Protein AF-A0A7C7JA64-F1 (afdb_monomer_lite)

Secondary structure (DSSP, 8-state):
-------S--S---SS--------TTS-SEEEEEEEE-SS-EEEEEEEE--

Radius of gyration: 12.43 Å; chains: 1; bounding box: 28×17×33 Å

pLDDT: mean 80.04, std 7.72, range [48.09, 89.81]

Foldseek 3Di:
DDDDPDDQDDDDDDPDDDDGDDDCPVPDFAKDKDWDDDPVDIDIDIDTDDD

Sequence (51 aa):
MGQEVNILLNQTMNAGSHAIKWNAANISSGIYFYRLETPEKQITKKLVVLK

Structure (mmCIF, N/CA/C/O backbone):
data_AF-A0A7C7JA64-F1
#
_entry.id   AF-A0A7C7JA64-F1
#
loop_
_atom_site.group_PDB
_atom_site.id
_atom_site.type_symbol
_atom_site.label_atom_id
_atom_site.label_alt_id
_atom_site.label_comp_id
_atom_site.label_asym_id
_atom_site.label_entity_id
_atom_site.label_seq_id
_atom_site.pdbx_PDB_ins_code
_atom_site.Cartn_x
_atom_site.Cartn_y
_atom_site.Cartn_z
_atom_site.occupancy
_atom_site.B_iso_or_equiv
_atom_site.auth_seq_id
_atom_site.auth_comp_id
_atom_site.auth_asym_id
_atom_site.auth_atom_id
_atom_site.pdbx_PDB_model_num
ATOM 1 N N . MET A 1 1 ? -9.123 4.294 -15.449 1.00 48.09 1 MET A N 1
ATOM 2 C CA . MET A 1 1 ? -9.502 2.970 -14.912 1.00 48.09 1 MET A CA 1
ATOM 3 C C . MET A 1 1 ? -8.300 2.460 -14.128 1.00 48.09 1 MET A C 1
ATOM 5 O O . MET A 1 1 ? -7.239 2.348 -14.724 1.00 48.09 1 MET A O 1
ATOM 9 N N . GLY A 1 2 ? -8.400 2.312 -12.805 1.00 62.31 2 GLY A N 1
ATOM 10 C CA . GLY A 1 2 ? -7.300 1.798 -11.977 1.00 62.31 2 GLY A CA 1
ATOM 11 C C . GLY A 1 2 ? -7.440 0.288 -11.814 1.00 62.31 2 GLY A C 1
ATOM 12 O O . GLY A 1 2 ? -8.547 -0.177 -11.564 1.00 62.31 2 GLY A O 1
ATOM 13 N N . GLN A 1 3 ? -6.355 -0.464 -11.987 1.00 69.50 3 GLN A N 1
ATOM 14 C CA . GLN A 1 3 ? -6.348 -1.910 -11.761 1.00 69.50 3 GLN A CA 1
ATOM 15 C C . GLN A 1 3 ? -5.926 -2.191 -10.316 1.00 69.50 3 GLN A C 1
ATOM 17 O O . GLN A 1 3 ? -4.932 -1.634 -9.846 1.00 69.50 3 GLN A O 1
ATOM 22 N N . GLU A 1 4 ? -6.666 -3.045 -9.612 1.00 67.88 4 GLU A N 1
ATOM 23 C CA . GLU A 1 4 ? -6.222 -3.570 -8.322 1.00 67.88 4 GLU A CA 1
ATOM 24 C C . GLU A 1 4 ? -5.016 -4.486 -8.564 1.00 67.88 4 GLU A C 1
ATOM 26 O O . GLU A 1 4 ? -5.120 -5.508 -9.237 1.00 67.88 4 GLU A O 1
ATOM 31 N N . VAL A 1 5 ? -3.839 -4.060 -8.101 1.00 70.31 5 VAL A N 1
ATOM 32 C CA . VAL A 1 5 ? -2.575 -4.754 -8.392 1.00 70.31 5 VAL A CA 1
ATOM 33 C C . VAL A 1 5 ? -2.326 -5.886 -7.397 1.00 70.31 5 VAL A C 1
ATOM 35 O O . VAL A 1 5 ? -1.775 -6.917 -7.776 1.00 70.31 5 VAL A O 1
ATOM 38 N N . ASN A 1 6 ? -2.682 -5.695 -6.120 1.00 69.19 6 ASN A N 1
ATOM 39 C CA . ASN A 1 6 ? -2.466 -6.688 -5.069 1.00 69.19 6 ASN A CA 1
ATOM 40 C C . ASN A 1 6 ? -3.224 -6.333 -3.775 1.00 69.19 6 ASN A C 1
ATOM 42 O O . ASN A 1 6 ? -3.259 -5.163 -3.388 1.00 69.19 6 ASN A O 1
ATOM 46 N N . ILE A 1 7 ? -3.735 -7.342 -3.067 1.00 73.00 7 ILE A N 1
ATOM 47 C CA . ILE A 1 7 ? -4.253 -7.212 -1.701 1.00 73.00 7 ILE A CA 1
ATOM 48 C C . ILE A 1 7 ? -3.148 -7.670 -0.744 1.00 73.00 7 ILE A C 1
ATOM 50 O O . ILE A 1 7 ? -2.904 -8.863 -0.586 1.00 73.00 7 ILE A O 1
ATOM 54 N N . LEU A 1 8 ? -2.462 -6.721 -0.099 1.00 72.44 8 LEU A N 1
ATOM 55 C CA . LEU A 1 8 ? -1.352 -7.043 0.809 1.00 72.44 8 LEU A CA 1
ATOM 56 C C . LEU A 1 8 ? -1.808 -7.718 2.106 1.00 72.44 8 LEU A C 1
ATOM 58 O O . LEU A 1 8 ? -1.073 -8.514 2.686 1.00 72.44 8 LEU A O 1
ATOM 62 N N . LEU A 1 9 ? -2.985 -7.338 2.598 1.00 73.94 9 LEU A N 1
ATOM 63 C CA . LEU A 1 9 ? -3.538 -7.829 3.847 1.00 73.94 9 LEU A CA 1
ATOM 64 C C . LEU A 1 9 ? -5.059 -7.696 3.804 1.00 73.94 9 LEU A C 1
ATOM 66 O O . LEU A 1 9 ? -5.569 -6.598 3.608 1.00 73.94 9 LEU A O 1
ATOM 70 N N . ASN A 1 10 ? -5.765 -8.804 4.014 1.00 75.56 10 ASN A N 1
ATOM 71 C CA . ASN A 1 10 ? -7.226 -8.842 4.064 1.00 75.56 10 ASN A CA 1
ATOM 72 C C . ASN A 1 10 ? -7.716 -9.353 5.426 1.00 75.56 10 ASN A C 1
ATOM 74 O O . ASN A 1 10 ? -8.426 -10.351 5.505 1.00 75.56 10 ASN A O 1
ATOM 78 N N . GLN A 1 11 ? -7.245 -8.741 6.514 1.00 73.62 11 GLN A N 1
ATOM 79 C CA . GLN A 1 11 ? -7.664 -9.115 7.866 1.00 73.62 11 GLN A CA 1
ATOM 80 C C . GLN A 1 11 ? -7.827 -7.890 8.761 1.00 73.62 11 GLN A C 1
ATOM 82 O O . GLN A 1 11 ? -7.105 -6.900 8.623 1.00 73.62 11 GLN A O 1
ATOM 87 N N . THR A 1 12 ? -8.763 -7.981 9.702 1.00 73.62 12 THR A N 1
ATOM 88 C CA . THR A 1 12 ? -8.967 -6.971 10.739 1.00 73.62 12 THR A CA 1
ATOM 89 C C . THR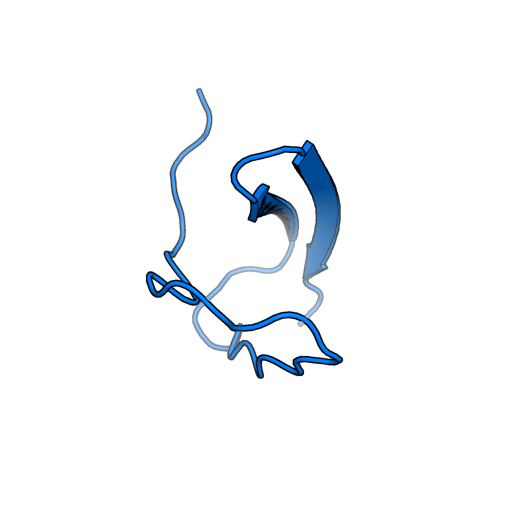 A 1 12 ? -7.824 -7.043 11.744 1.00 73.62 12 THR A C 1
ATOM 91 O O . THR A 1 12 ? -7.550 -8.099 12.310 1.00 73.62 12 THR A O 1
ATOM 94 N N . MET A 1 13 ? -7.152 -5.917 11.970 1.00 77.75 13 MET A N 1
ATOM 95 C CA . MET A 1 13 ? -6.089 -5.808 12.965 1.00 77.75 13 MET A CA 1
ATOM 96 C C . MET A 1 13 ? -6.589 -5.033 14.184 1.00 77.75 13 MET A C 1
ATOM 98 O O . MET A 1 13 ? -7.279 -4.025 14.039 1.00 77.75 13 MET A O 1
ATOM 102 N N . ASN A 1 14 ? -6.220 -5.488 15.383 1.00 79.88 14 ASN A N 1
ATOM 103 C CA . ASN A 1 14 ? -6.52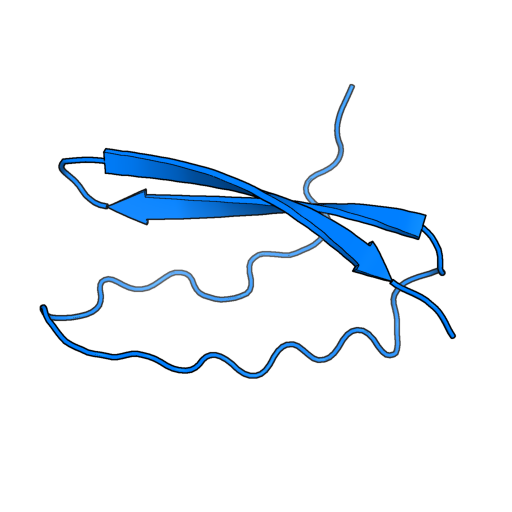6 -4.776 16.627 1.00 79.88 14 ASN A CA 1
ATOM 104 C C . ASN A 1 14 ? -5.825 -3.412 16.666 1.00 79.88 14 ASN A C 1
ATOM 106 O O . ASN A 1 14 ? -4.812 -3.213 15.998 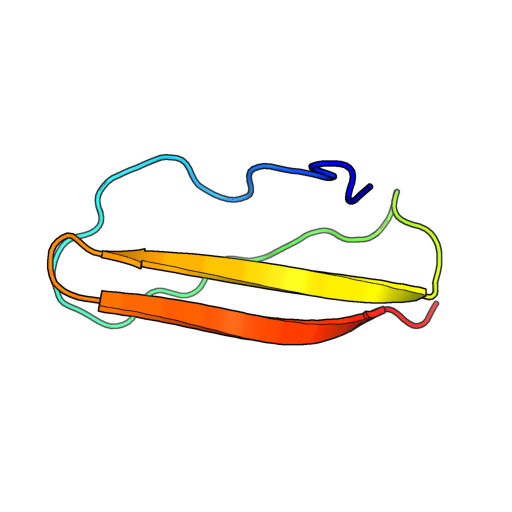1.00 79.88 14 ASN A O 1
ATOM 110 N N . ALA A 1 15 ? -6.321 -2.475 17.474 1.00 77.94 15 ALA A N 1
ATOM 111 C CA . ALA A 1 15 ? -5.674 -1.176 17.641 1.00 77.94 15 ALA A CA 1
ATOM 112 C C . ALA A 1 15 ? -4.209 -1.339 18.098 1.00 77.94 15 ALA A C 1
ATOM 114 O O . ALA A 1 15 ? -3.922 -2.074 19.042 1.00 77.94 15 ALA A O 1
ATOM 115 N N . GLY A 1 16 ? -3.280 -0.670 17.411 1.00 82.00 16 GLY A N 1
ATOM 116 C CA . GLY A 1 16 ? -1.847 -0.776 17.678 1.00 82.00 16 GLY A CA 1
ATOM 117 C C . GLY A 1 16 ? -0.985 -0.439 16.462 1.00 82.00 16 GLY A C 1
ATOM 118 O O . GLY A 1 16 ? -1.490 -0.068 15.401 1.00 82.00 16 GLY A O 1
ATOM 119 N N . SER A 1 17 ? 0.330 -0.566 16.629 1.00 79.81 17 SER A N 1
ATOM 120 C CA . SER A 1 17 ? 1.305 -0.368 15.554 1.00 79.81 17 SER A CA 1
ATOM 121 C C . SER A 1 17 ? 1.512 -1.664 14.779 1.00 79.81 17 SER A C 1
ATOM 123 O O . SER A 1 17 ? 1.969 -2.654 15.347 1.00 79.81 17 SER A O 1
ATOM 125 N N . HIS A 1 18 ? 1.240 -1.636 13.474 1.00 82.06 18 HIS A N 1
ATOM 126 C CA . HIS A 1 18 ? 1.393 -2.789 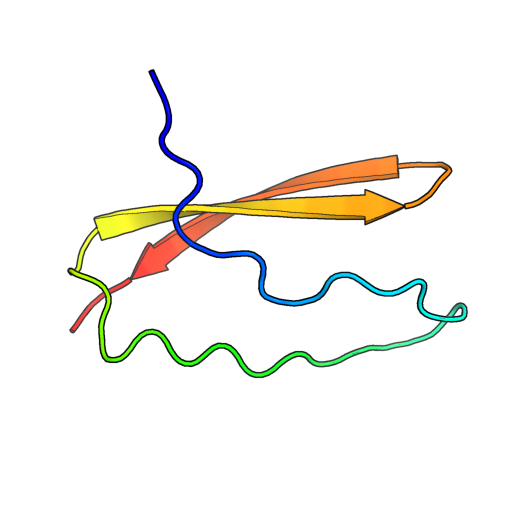12.586 1.00 82.06 18 HIS A CA 1
ATOM 127 C C . HIS A 1 18 ? 2.372 -2.482 11.464 1.00 82.06 18 HIS A C 1
ATOM 129 O O . HIS A 1 18 ? 2.274 -1.445 10.808 1.00 82.06 18 HIS A O 1
ATOM 135 N N . ALA A 1 19 ? 3.309 -3.397 11.232 1.00 78.94 19 ALA A N 1
ATOM 136 C CA . ALA A 1 19 ? 4.268 -3.309 10.142 1.00 78.94 19 ALA A CA 1
ATOM 137 C C . ALA A 1 19 ? 4.011 -4.447 9.153 1.00 78.94 19 ALA A C 1
ATOM 139 O O . ALA A 1 19 ? 4.165 -5.619 9.488 1.00 78.94 19 ALA A O 1
ATOM 140 N N . ILE A 1 20 ? 3.628 -4.098 7.925 1.00 81.00 20 ILE A N 1
ATOM 141 C CA . ILE A 1 20 ? 3.415 -5.062 6.842 1.00 81.00 20 ILE A CA 1
ATOM 142 C C . ILE A 1 20 ? 4.596 -4.954 5.886 1.00 81.00 20 ILE A C 1
ATOM 144 O O . ILE A 1 20 ? 4.877 -3.885 5.343 1.00 81.00 20 ILE A O 1
ATOM 148 N N . LYS A 1 21 ? 5.290 -6.071 5.663 1.00 80.38 21 LYS A N 1
ATOM 149 C CA . LYS A 1 21 ? 6.362 -6.141 4.672 1.00 80.38 21 LYS A CA 1
ATOM 150 C C . LYS A 1 21 ? 5.758 -6.440 3.303 1.00 80.38 21 LYS A C 1
ATOM 152 O O . LYS A 1 21 ? 5.266 -7.537 3.065 1.00 80.38 21 LYS A O 1
ATOM 157 N N . TRP A 1 22 ? 5.822 -5.472 2.397 1.00 80.06 22 TRP A N 1
ATOM 158 C CA . TRP A 1 22 ? 5.420 -5.662 1.008 1.00 80.06 22 TRP A CA 1
ATOM 159 C C . TRP A 1 22 ? 6.606 -6.100 0.152 1.00 80.06 22 TRP A C 1
ATOM 161 O O . TRP A 1 22 ? 7.648 -5.445 0.159 1.00 80.06 22 TRP A O 1
ATOM 171 N N . ASN A 1 23 ? 6.450 -7.188 -0.603 1.00 79.12 23 ASN A N 1
ATOM 172 C CA . ASN A 1 23 ? 7.429 -7.591 -1.605 1.00 79.12 23 ASN A CA 1
ATOM 173 C C . ASN A 1 23 ? 7.003 -7.088 -2.994 1.00 79.12 23 ASN A C 1
ATOM 175 O O . ASN A 1 23 ? 6.116 -7.662 -3.622 1.00 79.12 23 ASN A O 1
ATOM 179 N N . ALA A 1 24 ? 7.658 -6.029 -3.471 1.00 78.12 24 ALA A N 1
ATOM 180 C CA . ALA A 1 24 ? 7.415 -5.433 -4.785 1.00 78.12 24 ALA A CA 1
ATOM 181 C C . ALA A 1 24 ? 8.287 -6.032 -5.912 1.00 78.12 24 ALA A C 1
ATOM 183 O O . ALA A 1 24 ? 8.336 -5.472 -7.002 1.00 78.12 24 ALA A O 1
ATOM 184 N N . ALA A 1 25 ? 8.980 -7.159 -5.689 1.00 80.38 25 ALA A N 1
ATOM 185 C CA . ALA A 1 25 ? 9.940 -7.711 -6.655 1.00 80.38 25 ALA A CA 1
ATOM 186 C C . ALA A 1 25 ? 9.336 -8.016 -8.039 1.00 80.38 25 ALA A C 1
ATOM 188 O O . ALA A 1 25 ? 10.004 -7.838 -9.060 1.00 80.38 25 ALA A O 1
ATOM 189 N N . ASN A 1 26 ? 8.069 -8.443 -8.079 1.00 81.12 26 ASN A N 1
ATOM 190 C CA . ASN A 1 26 ? 7.371 -8.796 -9.318 1.00 81.12 26 ASN A CA 1
ATOM 191 C C . ASN A 1 26 ? 6.550 -7.638 -9.913 1.00 81.12 26 ASN A C 1
ATOM 193 O O . ASN A 1 26 ? 5.665 -7.864 -10.734 1.00 81.12 26 ASN A O 1
ATOM 197 N N . ILE A 1 27 ? 6.800 -6.407 -9.464 1.00 82.00 27 ILE A N 1
ATOM 198 C CA . ILE A 1 27 ? 6.034 -5.222 -9.844 1.00 82.00 27 ILE A CA 1
ATOM 199 C C . ILE A 1 27 ? 6.966 -4.251 -10.576 1.00 82.00 27 ILE A C 1
ATOM 201 O O . ILE A 1 27 ? 8.117 -4.047 -10.186 1.00 82.00 27 ILE A O 1
ATOM 205 N N . SER A 1 28 ? 6.493 -3.692 -11.689 1.00 84.94 28 SER A N 1
ATOM 206 C CA . SER A 1 28 ? 7.271 -2.746 -12.493 1.00 84.94 28 SER A CA 1
ATOM 207 C C . SER A 1 28 ? 7.475 -1.425 -11.754 1.00 84.94 28 SER A C 1
ATOM 209 O O . SER A 1 28 ? 6.606 -0.996 -10.993 1.00 84.94 28 SER A O 1
ATOM 211 N N . SER A 1 29 ? 8.589 -0.740 -12.014 1.00 87.06 29 SER A N 1
ATOM 212 C CA . SER A 1 29 ? 8.799 0.624 -11.519 1.00 87.06 29 SER A CA 1
ATOM 213 C C . SER A 1 29 ? 7.657 1.534 -11.973 1.00 87.06 29 SER A C 1
ATOM 215 O O . SER A 1 29 ? 7.220 1.464 -13.122 1.00 87.06 29 SER A O 1
ATOM 217 N N . GLY A 1 30 ? 7.149 2.376 -11.078 1.00 87.94 30 GLY A N 1
ATOM 218 C CA . GLY A 1 30 ? 5.983 3.201 -11.372 1.00 87.94 30 GLY A CA 1
ATOM 219 C C . GLY A 1 30 ? 5.342 3.825 -10.141 1.00 87.94 30 GLY A C 1
ATOM 220 O O . GLY A 1 30 ? 5.819 3.684 -9.013 1.00 87.94 30 GLY A O 1
ATOM 221 N N . ILE A 1 31 ? 4.243 4.537 -10.373 1.00 86.88 31 ILE A N 1
ATOM 222 C CA . ILE A 1 31 ? 3.441 5.155 -9.319 1.00 86.88 31 ILE A CA 1
ATOM 223 C C . ILE A 1 31 ? 2.337 4.183 -8.920 1.00 86.88 31 ILE A C 1
ATOM 225 O O . ILE A 1 31 ? 1.538 3.770 -9.756 1.00 86.88 31 ILE A O 1
ATOM 229 N N . TYR A 1 32 ? 2.267 3.880 -7.630 1.00 86.81 32 TYR A N 1
ATOM 230 C CA . TYR A 1 32 ? 1.248 3.018 -7.051 1.00 86.81 32 TYR A CA 1
ATOM 231 C C . TYR A 1 32 ? 0.496 3.764 -5.956 1.00 86.81 32 TYR A C 1
ATOM 233 O O . TYR A 1 32 ? 1.008 4.692 -5.324 1.00 86.81 32 TYR A O 1
ATOM 241 N N . PHE A 1 33 ? -0.737 3.341 -5.722 1.00 85.50 33 PHE A N 1
ATOM 242 C CA . PHE A 1 33 ? -1.557 3.837 -4.629 1.00 85.50 33 PHE A CA 1
ATOM 243 C C . PHE A 1 33 ? -1.865 2.676 -3.701 1.00 85.50 33 PHE A C 1
ATOM 245 O O . PHE A 1 33 ? -2.223 1.594 -4.161 1.00 85.50 33 PHE A O 1
ATOM 252 N N . TYR A 1 34 ? -1.734 2.914 -2.401 1.00 85.69 34 TYR A N 1
ATOM 253 C CA . TYR A 1 34 ? -2.210 1.990 -1.385 1.00 85.69 34 TYR A CA 1
ATOM 254 C C . TYR A 1 34 ? -3.325 2.650 -0.586 1.00 85.69 34 TYR A C 1
ATOM 256 O O . TYR A 1 34 ? -3.286 3.854 -0.309 1.00 85.69 34 TYR A O 1
ATOM 264 N N . ARG A 1 35 ? -4.322 1.843 -0.229 1.00 83.38 35 ARG A N 1
ATOM 265 C CA . ARG A 1 35 ? -5.463 2.247 0.584 1.00 83.38 35 ARG A CA 1
ATOM 266 C C . ARG A 1 35 ? -5.435 1.458 1.885 1.00 83.38 35 ARG A C 1
ATOM 268 O O . ARG A 1 35 ? -5.350 0.236 1.867 1.00 83.38 35 ARG A O 1
ATOM 275 N N . LEU A 1 36 ? -5.478 2.179 2.996 1.00 84.31 36 LEU A N 1
ATOM 276 C CA . LEU A 1 36 ? -5.708 1.636 4.325 1.00 84.31 36 LEU A CA 1
ATOM 277 C C . LEU A 1 36 ? -7.153 1.944 4.691 1.00 84.31 36 LEU A C 1
ATOM 279 O O . LEU A 1 36 ? -7.549 3.110 4.694 1.00 84.31 36 LEU A O 1
ATOM 283 N N . GLU A 1 37 ? -7.922 0.905 4.974 1.00 82.88 37 GLU A N 1
ATOM 284 C CA . GLU A 1 37 ? -9.321 1.013 5.360 1.00 82.88 37 GLU A CA 1
ATOM 285 C C . GLU A 1 37 ? -9.485 0.493 6.785 1.00 82.88 37 GLU A C 1
ATOM 287 O O . GLU A 1 37 ? -9.072 -0.617 7.115 1.00 82.88 37 GLU A O 1
ATOM 292 N N . THR A 1 38 ? -10.056 1.333 7.638 1.00 82.25 38 THR A N 1
ATOM 293 C CA . THR A 1 38 ? -10.568 0.969 8.955 1.00 82.25 38 THR A CA 1
ATOM 294 C C . THR A 1 38 ? -12.066 1.280 8.983 1.00 82.25 38 THR A C 1
ATOM 296 O O . THR A 1 38 ? -12.536 2.048 8.138 1.00 82.25 38 THR A O 1
ATOM 299 N N . PRO A 1 39 ? -12.833 0.744 9.951 1.00 81.75 39 PRO A N 1
ATOM 300 C CA . PRO A 1 39 ? -14.268 1.022 10.044 1.00 81.75 39 PRO A CA 1
ATOM 301 C C . PRO A 1 39 ? -14.609 2.520 10.103 1.00 81.75 39 PRO A C 1
ATOM 303 O O . PRO A 1 39 ? -15.668 2.932 9.645 1.00 81.75 39 PRO A O 1
ATOM 306 N N . GLU A 1 40 ? -13.703 3.337 10.644 1.00 85.56 40 GLU A N 1
ATOM 307 C CA . GLU A 1 40 ? -13.918 4.771 10.866 1.00 85.56 40 GLU A CA 1
ATOM 308 C C . GLU A 1 40 ? -13.206 5.664 9.842 1.00 85.56 40 GLU A C 1
ATOM 310 O O . GLU A 1 40 ? -13.542 6.842 9.705 1.00 85.56 40 GLU A O 1
ATOM 315 N N . LYS A 1 41 ? -12.184 5.154 9.140 1.00 84.81 41 LYS A N 1
ATOM 316 C CA . LYS A 1 41 ? -11.335 5.988 8.287 1.00 84.81 41 LYS A CA 1
ATOM 317 C C . LYS A 1 41 ? -10.770 5.235 7.096 1.00 84.81 41 LYS A C 1
ATOM 319 O O . LYS A 1 41 ? -10.263 4.125 7.203 1.00 84.81 41 LYS A O 1
ATOM 324 N N . GLN A 1 42 ? -10.735 5.930 5.967 1.00 88.50 42 GLN A N 1
ATOM 325 C CA . GLN A 1 42 ? -9.987 5.511 4.791 1.00 88.50 42 GLN A CA 1
ATOM 326 C C . GLN A 1 42 ? -8.824 6.469 4.543 1.00 88.50 42 GLN A C 1
ATOM 328 O O . GLN A 1 42 ? -8.992 7.689 4.521 1.00 88.50 42 GLN A O 1
ATOM 333 N N . ILE A 1 43 ? -7.626 5.919 4.364 1.00 87.12 43 ILE A N 1
ATOM 334 C CA . ILE A 1 43 ? -6.408 6.672 4.068 1.00 87.12 43 ILE A CA 1
ATOM 335 C C . ILE A 1 43 ? -5.819 6.119 2.781 1.00 87.12 43 ILE A C 1
ATOM 337 O O . ILE A 1 43 ? -5.369 4.978 2.734 1.00 87.12 43 ILE A O 1
ATOM 341 N N . THR A 1 44 ? -5.773 6.951 1.745 1.00 89.81 44 THR A N 1
ATOM 342 C CA . THR A 1 44 ? -5.079 6.616 0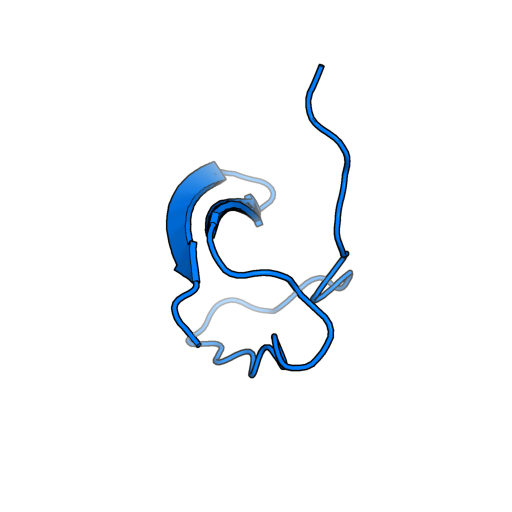.500 1.00 89.81 44 THR A CA 1
ATOM 343 C C . THR A 1 44 ? -3.775 7.388 0.429 1.00 89.81 44 THR A C 1
ATOM 345 O O . THR A 1 44 ? -3.746 8.597 0.665 1.00 89.81 44 THR A O 1
ATOM 348 N N . LYS A 1 45 ? -2.685 6.700 0.100 1.00 89.62 45 LYS A N 1
ATOM 349 C CA . LYS A 1 45 ? -1.368 7.314 -0.069 1.00 89.62 45 LYS A CA 1
ATOM 350 C C . LYS A 1 45 ? -0.717 6.838 -1.360 1.00 89.62 45 LYS A C 1
ATOM 352 O O . LYS A 1 45 ? -0.896 5.703 -1.798 1.00 89.62 45 LYS A O 1
ATOM 357 N N . LYS A 1 46 ? 0.040 7.749 -1.969 1.00 88.44 46 LYS A N 1
ATOM 358 C CA . LYS A 1 46 ? 0.834 7.497 -3.170 1.00 88.44 46 LYS A CA 1
ATOM 359 C C . LYS A 1 46 ? 2.214 6.993 -2.765 1.00 88.44 46 LYS A C 1
ATOM 361 O O . LYS A 1 46 ? 2.828 7.561 -1.864 1.00 88.44 46 LYS A O 1
ATOM 366 N N . LEU A 1 47 ? 2.705 5.978 -3.459 1.00 88.06 47 LEU A N 1
ATOM 367 C CA . LEU A 1 47 ? 4.068 5.476 -3.344 1.00 88.06 47 LEU A CA 1
ATOM 368 C C . LEU A 1 47 ? 4.695 5.381 -4.740 1.00 88.06 47 LEU A C 1
ATOM 370 O O . LEU A 1 47 ? 3.993 5.217 -5.738 1.00 88.06 47 LEU A O 1
ATOM 374 N N . VAL A 1 48 ? 6.017 5.500 -4.814 1.00 87.75 48 VAL A N 1
ATOM 375 C CA . VAL A 1 48 ? 6.774 5.310 -6.056 1.00 87.75 48 VAL A CA 1
ATOM 376 C C . VAL A 1 48 ? 7.644 4.075 -5.877 1.00 87.75 48 VAL A C 1
ATOM 378 O O . VAL A 1 48 ? 8.434 4.018 -4.938 1.00 87.75 48 VAL A O 1
ATOM 381 N N . VAL A 1 49 ? 7.474 3.086 -6.751 1.00 86.06 49 VAL A N 1
ATOM 382 C CA . VAL A 1 49 ? 8.356 1.917 -6.820 1.00 86.06 49 VAL A CA 1
ATOM 383 C C . VAL A 1 49 ? 9.467 2.236 -7.807 1.00 86.06 49 VAL A C 1
ATOM 385 O O . VAL A 1 49 ? 9.198 2.550 -8.968 1.00 86.06 49 VAL A O 1
ATOM 388 N N . LEU A 1 50 ? 10.704 2.146 -7.333 1.00 81.81 50 LEU A N 1
ATOM 389 C CA . LEU A 1 50 ? 11.920 2.241 -8.132 1.00 81.81 50 LEU A CA 1
ATOM 390 C C . LEU A 1 50 ? 12.629 0.883 -8.046 1.00 81.81 50 LEU A C 1
ATOM 392 O O . LEU A 1 50 ? 12.733 0.328 -6.950 1.00 81.81 50 LEU A O 1
ATOM 396 N N . LYS A 1 51 ? 13.057 0.345 -9.190 1.00 74.88 51 LYS A N 1
ATOM 397 C CA . LYS A 1 51 ? 14.003 -0.777 -9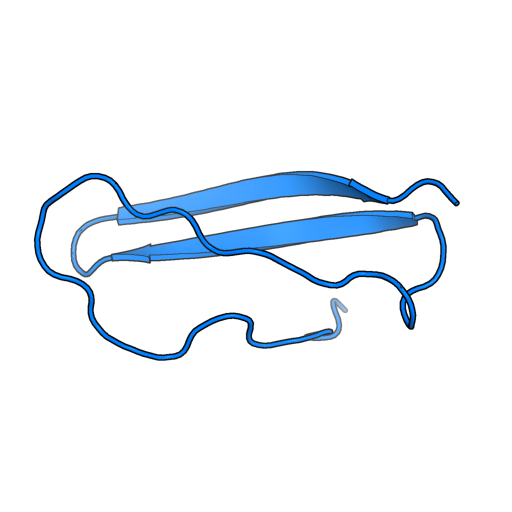.266 1.00 74.88 51 LYS A CA 1
ATOM 398 C C . LYS A 1 51 ? 15.427 -0.251 -9.263 1.00 74.88 51 LYS A C 1
ATOM 400 O O . LYS A 1 51 ? 15.622 0.853 -9.818 1.00 74.88 51 LYS A O 1
#